Protein AF-A0ABD1DRW7-F1 (afdb_monomer_lite)

Sequence (124 aa):
MAIAFKLYLLAVLVGVVASHKAVTPQLVVEREERDLDVIRKTLDEIRQRSSVQFMEYGPDAKEGYKYHLSVGDDLDYVIHTDKPIIIPIVETIKSTRAETDRKLLERLIASGSIKSLDSVKRKQ

Secondary structure (DSSP, 8-state):
--SHHHHHHHHHHHHHHTS-------EEEEEEE--HHHHHHHHHHHHHHS-EEEEEEEEETTTEEEEEEEETTTEEEEEEESSPPPPPHHHHHHS-HHHHHHHHHHHHHH-S-EEEEEEEEE--

Organism: Culex pipiens pipiens (NCBI:txid38569)

Structure (mmCIF, N/CA/C/O backbone):
data_AF-A0ABD1DRW7-F1
#
_entry.id   AF-A0ABD1DRW7-F1
#
loop_
_atom_site.group_PDB
_atom_site.id
_atom_site.type_symbol
_atom_site.label_atom_id
_atom_site.label_alt_id
_atom_site.label_comp_id
_atom_site.label_asym_id
_atom_site.label_entity_id
_atom_site.label_seq_id
_atom_site.pdbx_PDB_ins_code
_atom_site.Cartn_x
_atom_site.Cartn_y
_atom_site.Cartn_z
_atom_site.occupancy
_atom_site.B_iso_or_equiv
_atom_site.auth_seq_id
_atom_site.auth_comp_id
_atom_site.auth_asym_id
_atom_site.auth_atom_id
_atom_site.pdbx_PDB_model_num
ATOM 1 N N . MET A 1 1 ? 12.524 -56.093 21.367 1.00 49.09 1 MET A N 1
ATOM 2 C CA . MET A 1 1 ? 11.435 -55.275 20.788 1.00 49.09 1 MET A CA 1
ATOM 3 C C . MET A 1 1 ? 11.535 -53.830 21.288 1.00 49.09 1 MET A C 1
ATOM 5 O O . MET A 1 1 ? 10.912 -53.497 22.280 1.00 49.09 1 MET A O 1
ATOM 9 N N . ALA A 1 2 ? 12.349 -52.979 20.653 1.00 50.53 2 ALA A N 1
ATOM 10 C CA . ALA A 1 2 ? 12.430 -51.542 20.995 1.00 50.53 2 ALA A CA 1
ATOM 11 C C . ALA A 1 2 ? 12.726 -50.626 19.785 1.00 50.53 2 ALA A C 1
ATOM 13 O O . ALA A 1 2 ? 12.770 -49.407 19.918 1.00 50.53 2 ALA A O 1
ATOM 14 N N . ILE A 1 3 ? 12.930 -51.206 18.595 1.00 49.91 3 ILE A N 1
ATOM 15 C CA . ILE A 1 3 ? 13.373 -50.477 17.395 1.00 49.91 3 ILE A CA 1
ATOM 16 C C . ILE A 1 3 ? 12.184 -50.141 16.477 1.00 49.91 3 ILE A C 1
ATOM 18 O O . ILE A 1 3 ? 12.166 -49.084 15.855 1.00 49.91 3 ILE A O 1
ATOM 22 N N . ALA A 1 4 ? 11.137 -50.976 16.466 1.00 52.38 4 ALA A N 1
ATOM 23 C CA . ALA A 1 4 ? 9.965 -50.775 15.610 1.00 52.38 4 ALA A CA 1
ATOM 24 C C . ALA A 1 4 ? 9.123 -49.539 15.996 1.00 52.38 4 ALA A C 1
ATOM 26 O O . ALA A 1 4 ? 8.565 -48.881 15.125 1.00 52.38 4 ALA A O 1
ATOM 27 N N . PHE A 1 5 ? 9.082 -49.167 17.282 1.00 45.78 5 PHE A N 1
ATOM 28 C CA . PHE A 1 5 ? 8.288 -48.021 17.749 1.00 45.78 5 PHE A CA 1
ATOM 29 C C . PHE A 1 5 ? 8.942 -46.665 17.427 1.00 45.78 5 PHE A C 1
ATOM 31 O O . PHE A 1 5 ? 8.252 -45.670 17.217 1.00 45.78 5 PHE A O 1
ATOM 38 N N . LYS A 1 6 ? 10.279 -46.623 17.322 1.00 49.00 6 LYS A N 1
ATOM 39 C CA . LYS A 1 6 ? 11.017 -45.403 16.952 1.00 49.00 6 LYS A CA 1
ATOM 40 C C . LYS A 1 6 ? 10.884 -45.059 15.467 1.00 49.00 6 LYS A C 1
ATOM 42 O O . LYS A 1 6 ? 10.883 -43.883 15.124 1.00 49.00 6 LYS A O 1
ATOM 47 N N . LEU A 1 7 ? 10.727 -46.063 14.601 1.00 51.84 7 LEU A N 1
ATOM 48 C CA . LEU A 1 7 ? 10.528 -45.843 13.165 1.00 51.84 7 LEU A CA 1
ATOM 49 C C . LEU A 1 7 ? 9.112 -45.348 12.840 1.00 51.84 7 LEU A C 1
ATOM 51 O O . LEU A 1 7 ? 8.949 -44.534 11.935 1.00 51.84 7 LEU A O 1
ATOM 55 N N . TYR A 1 8 ? 8.104 -45.758 13.617 1.00 48.78 8 TYR A N 1
ATOM 56 C CA . TYR A 1 8 ? 6.729 -45.291 13.417 1.00 48.78 8 TYR A CA 1
ATOM 57 C C . TYR A 1 8 ? 6.548 -43.814 13.805 1.00 48.78 8 TYR A C 1
ATOM 59 O O . TYR A 1 8 ? 5.868 -43.070 13.103 1.00 48.78 8 TYR A O 1
ATOM 67 N N . LEU A 1 9 ? 7.219 -43.355 14.871 1.00 48.28 9 LEU A N 1
ATOM 68 C CA . LEU A 1 9 ? 7.158 -41.951 15.297 1.00 48.28 9 LEU A CA 1
ATOM 69 C C . LEU A 1 9 ? 7.821 -40.996 14.285 1.00 48.28 9 LEU A C 1
ATOM 71 O O . LEU A 1 9 ? 7.375 -39.863 14.119 1.00 48.28 9 LEU A O 1
ATOM 75 N N . LEU A 1 10 ? 8.857 -41.465 13.577 1.00 44.91 10 LEU A N 1
ATOM 76 C CA . LEU A 1 10 ? 9.534 -40.681 12.543 1.00 44.91 10 LEU A CA 1
ATOM 77 C C . LEU A 1 10 ? 8.652 -40.513 11.292 1.00 44.91 10 LEU A C 1
ATOM 79 O O . LEU A 1 10 ? 8.637 -39.443 10.694 1.00 44.91 10 LEU A O 1
ATOM 83 N N . ALA A 1 11 ? 7.868 -41.533 10.930 1.00 52.06 11 ALA A N 1
ATOM 84 C CA . ALA A 1 11 ? 6.967 -41.472 9.777 1.00 52.06 11 ALA A CA 1
ATOM 85 C C . ALA A 1 11 ? 5.780 -40.513 9.995 1.00 52.06 11 ALA A C 1
ATOM 87 O O . ALA A 1 11 ? 5.361 -39.828 9.063 1.00 52.06 11 ALA A O 1
ATOM 88 N N . VAL A 1 12 ? 5.278 -40.399 11.230 1.00 50.50 12 VAL A N 1
ATOM 89 C CA . VAL A 1 12 ? 4.178 -39.474 11.560 1.00 50.50 12 VAL A CA 1
ATOM 90 C C . VAL A 1 12 ? 4.638 -38.010 11.522 1.00 50.50 12 VAL A C 1
ATOM 92 O O . VAL A 1 12 ? 3.880 -37.143 11.095 1.00 50.50 12 VAL A O 1
ATOM 95 N N . LEU A 1 13 ? 5.897 -37.724 11.869 1.00 45.53 13 LEU A N 1
ATOM 96 C CA . LEU A 1 13 ? 6.448 -36.363 11.819 1.00 45.53 13 LEU A CA 1
ATOM 97 C C . LEU A 1 13 ? 6.738 -35.866 10.394 1.00 45.53 13 LEU A C 1
ATOM 99 O O . LEU A 1 13 ? 6.650 -34.666 10.151 1.00 45.53 13 LEU A O 1
ATOM 103 N N . VAL A 1 14 ? 7.009 -36.756 9.434 1.00 47.28 14 VAL A N 1
ATOM 104 C CA . VAL A 1 14 ? 7.180 -36.362 8.019 1.00 47.28 14 VAL A CA 1
ATOM 105 C C . VAL A 1 14 ? 5.826 -36.154 7.319 1.00 47.28 14 VAL A C 1
ATOM 107 O O . VAL A 1 14 ? 5.731 -35.356 6.389 1.00 47.28 14 VAL A O 1
ATOM 110 N N . GLY A 1 15 ? 4.751 -36.794 7.797 1.00 38.22 15 GLY A N 1
ATOM 111 C CA . GLY A 1 15 ? 3.405 -36.658 7.223 1.00 38.22 15 GLY A CA 1
ATOM 112 C C . GLY A 1 15 ? 2.723 -35.304 7.466 1.00 38.22 15 GLY A C 1
ATOM 113 O O . GLY A 1 15 ? 1.882 -34.899 6.668 1.00 38.22 15 GLY A O 1
ATOM 114 N N . VAL A 1 16 ? 3.089 -34.572 8.525 1.00 47.09 16 VAL A N 1
ATOM 115 C CA . VAL A 1 16 ? 2.437 -33.290 8.878 1.00 47.09 16 VAL A CA 1
ATOM 116 C C . VAL A 1 16 ? 3.093 -32.086 8.187 1.00 47.09 16 VAL A C 1
ATOM 118 O O . VAL A 1 16 ? 2.431 -31.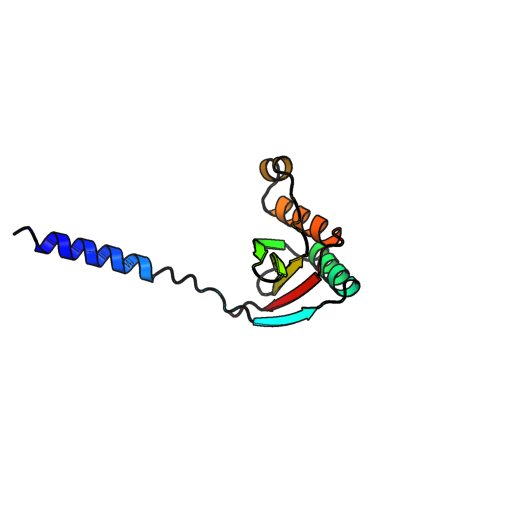084 7.932 1.00 47.09 16 VAL A O 1
ATOM 121 N N . VAL A 1 17 ? 4.366 -32.185 7.790 1.00 43.84 17 VAL A N 1
ATOM 122 C CA . VAL A 1 17 ? 5.086 -31.066 7.145 1.00 43.84 17 VAL A CA 1
ATOM 123 C C . VAL A 1 17 ? 4.720 -30.917 5.656 1.00 43.84 17 VAL A C 1
ATOM 125 O O . VAL A 1 17 ? 4.936 -29.863 5.067 1.00 43.84 17 VAL A O 1
ATOM 128 N N . ALA A 1 18 ? 4.089 -31.925 5.043 1.00 42.78 18 ALA A N 1
ATOM 129 C CA . ALA A 1 18 ? 3.669 -31.873 3.638 1.00 42.78 18 ALA A CA 1
ATOM 130 C C . ALA A 1 18 ? 2.292 -31.210 3.399 1.00 42.78 18 ALA A C 1
ATOM 132 O O . ALA A 1 18 ? 2.001 -30.836 2.262 1.00 42.78 18 ALA A O 1
ATOM 133 N N . SER A 1 19 ? 1.461 -31.023 4.436 1.00 39.53 19 SER A N 1
ATOM 134 C CA . SER A 1 19 ? 0.095 -30.467 4.297 1.00 39.53 19 SER A CA 1
ATOM 135 C C . SER A 1 19 ? -0.031 -28.964 4.552 1.00 39.53 19 SER A C 1
ATOM 137 O O . SER A 1 19 ? -1.121 -28.415 4.440 1.00 39.53 19 SER A O 1
ATOM 139 N N . HIS A 1 20 ? 1.079 -28.268 4.787 1.00 39.62 20 HIS A N 1
ATOM 140 C CA . HIS A 1 20 ? 1.147 -26.826 4.565 1.00 39.62 20 HIS A CA 1
ATOM 141 C C . HIS A 1 20 ? 2.070 -26.545 3.382 1.00 39.62 20 HIS A C 1
ATOM 143 O O . HIS A 1 20 ? 2.992 -25.737 3.459 1.00 39.62 20 HIS A O 1
ATOM 149 N N . LYS A 1 21 ? 1.758 -27.139 2.220 1.00 36.53 21 LYS A N 1
ATOM 150 C CA . LYS A 1 21 ? 1.826 -26.314 1.015 1.00 36.53 21 LYS A CA 1
ATOM 151 C C . LYS A 1 21 ? 0.845 -25.178 1.265 1.00 36.53 21 LYS A C 1
ATOM 153 O O . LYS A 1 21 ? -0.341 -25.305 0.982 1.00 36.53 21 LYS A O 1
ATOM 158 N N . ALA A 1 22 ? 1.342 -24.097 1.867 1.00 40.72 22 ALA A N 1
ATOM 159 C CA . ALA A 1 22 ? 0.805 -22.786 1.597 1.00 40.72 22 ALA A CA 1
ATOM 160 C C . ALA A 1 22 ? 0.698 -22.758 0.077 1.00 40.72 22 ALA A C 1
ATOM 162 O O . ALA A 1 22 ? 1.705 -22.822 -0.630 1.00 40.72 22 ALA A O 1
ATOM 163 N N . VAL A 1 23 ? -0.531 -22.876 -0.413 1.00 39.97 23 VAL A N 1
ATOM 164 C CA . VAL A 1 23 ? -0.854 -22.604 -1.797 1.00 39.97 23 VAL A CA 1
ATOM 165 C C . VAL A 1 23 ? -0.505 -21.138 -1.910 1.00 39.97 23 VAL A C 1
ATOM 167 O O . VAL A 1 23 ? -1.306 -20.290 -1.543 1.00 39.97 23 VAL A O 1
ATOM 170 N N . THR A 1 24 ? 0.749 -20.837 -2.236 1.00 44.47 24 THR A N 1
ATOM 171 C CA . THR A 1 24 ? 1.154 -19.483 -2.550 1.00 44.47 24 THR A CA 1
ATOM 172 C C . THR A 1 24 ? 0.384 -19.199 -3.827 1.00 44.47 24 THR A C 1
ATOM 174 O O . THR A 1 24 ? 0.681 -19.850 -4.838 1.00 44.47 24 THR A O 1
ATOM 177 N N . PRO A 1 25 ? -0.669 -18.361 -3.790 1.00 47.81 25 PRO A N 1
ATOM 178 C CA . PRO A 1 25 ? -1.396 -18.045 -5.002 1.00 47.81 25 PRO A CA 1
ATOM 179 C C . PRO A 1 25 ? -0.356 -17.551 -6.003 1.00 47.81 25 PRO A C 1
ATOM 181 O O . PRO A 1 25 ? 0.483 -16.710 -5.673 1.00 47.81 25 PRO A O 1
ATOM 184 N N . GLN A 1 26 ? -0.323 -18.155 -7.191 1.00 49.09 26 GLN A N 1
ATOM 185 C CA . GLN A 1 26 ? 0.548 -17.655 -8.245 1.00 49.09 26 GLN A CA 1
ATOM 186 C C . GLN A 1 26 ? 0.011 -16.285 -8.643 1.00 49.09 26 GLN A C 1
ATOM 188 O O . GLN A 1 26 ? -0.986 -16.175 -9.354 1.00 49.09 26 GLN A O 1
ATOM 193 N N . LEU A 1 27 ? 0.666 -15.260 -8.112 1.00 57.81 27 LEU A N 1
ATOM 194 C CA . LEU A 1 27 ? 0.419 -13.857 -8.383 1.00 57.81 27 LEU A CA 1
ATOM 195 C C . LEU A 1 27 ? 0.859 -13.578 -9.823 1.00 57.81 27 LEU A C 1
ATOM 197 O O . LEU A 1 27 ? 2.035 -13.727 -10.159 1.00 57.81 27 LEU A O 1
ATOM 201 N N . VAL A 1 28 ? -0.094 -13.226 -10.686 1.00 63.59 28 VAL A N 1
ATOM 202 C CA . VAL A 1 28 ? 0.182 -12.819 -12.068 1.00 63.59 28 VAL A CA 1
ATOM 203 C C . VAL A 1 28 ? 0.074 -11.303 -12.129 1.00 63.59 28 VAL A C 1
ATOM 205 O O . VAL A 1 28 ? -1.001 -10.755 -11.892 1.00 63.59 28 VAL A O 1
ATOM 208 N N . VAL A 1 29 ? 1.192 -10.635 -12.420 1.00 69.44 29 VAL A N 1
ATOM 209 C CA . VAL A 1 29 ? 1.218 -9.185 -12.645 1.00 69.44 29 VAL A CA 1
ATOM 210 C C . VAL A 1 29 ? 0.440 -8.888 -13.924 1.00 69.44 29 VAL A C 1
ATOM 212 O O . VAL A 1 29 ? 0.823 -9.344 -15.000 1.00 69.44 29 VAL A O 1
ATOM 215 N N . GLU A 1 30 ? -0.664 -8.155 -13.801 1.00 76.06 30 GLU A N 1
ATOM 216 C CA . GLU A 1 30 ? -1.516 -7.791 -14.938 1.00 76.06 30 GLU A CA 1
ATOM 217 C C . GLU A 1 30 ? -1.100 -6.452 -15.553 1.00 76.06 30 GLU A C 1
ATOM 219 O O . GLU A 1 30 ? -1.179 -6.274 -16.769 1.00 76.06 30 GLU A O 1
ATOM 224 N N . ARG A 1 31 ? -0.627 -5.512 -14.728 1.00 80.56 31 ARG A N 1
ATOM 225 C CA . ARG A 1 31 ? -0.166 -4.192 -15.173 1.00 80.56 31 ARG A CA 1
ATOM 226 C C . ARG A 1 31 ? 0.825 -3.609 -14.180 1.00 80.56 31 ARG A C 1
ATOM 228 O O . ARG A 1 31 ? 0.495 -3.526 -13.002 1.00 80.56 31 ARG A O 1
ATOM 235 N N . GLU A 1 32 ? 1.959 -3.148 -14.694 1.00 84.06 32 GLU A N 1
ATOM 236 C CA . GLU A 1 32 ? 2.928 -2.303 -13.991 1.00 84.06 32 GLU A CA 1
ATOM 237 C C . GLU A 1 32 ? 2.680 -0.836 -14.373 1.00 84.06 32 GLU A C 1
ATOM 239 O O . GLU A 1 32 ? 2.571 -0.504 -15.556 1.00 84.06 32 GLU A O 1
ATOM 244 N N . GLU A 1 33 ? 2.578 0.041 -13.379 1.00 85.69 33 GLU A N 1
ATOM 245 C CA . GLU A 1 33 ? 2.444 1.487 -13.545 1.00 85.69 33 GLU A CA 1
ATOM 246 C C . GLU A 1 33 ? 3.634 2.206 -12.901 1.00 85.69 33 GLU A C 1
ATOM 248 O O . GLU A 1 33 ? 4.045 1.867 -11.789 1.00 85.69 33 GLU A O 1
ATOM 253 N N . ARG A 1 34 ? 4.179 3.212 -13.595 1.00 85.44 34 ARG A N 1
ATOM 254 C CA . ARG A 1 34 ? 5.338 4.009 -13.140 1.00 85.44 34 ARG A CA 1
ATOM 255 C C . ARG A 1 34 ? 5.062 5.511 -13.111 1.00 85.44 34 ARG A C 1
ATOM 257 O O . ARG A 1 34 ? 5.876 6.265 -12.583 1.00 85.44 34 ARG A O 1
ATOM 264 N N . ASP A 1 35 ? 3.938 5.959 -13.667 1.00 87.25 35 ASP A N 1
ATOM 265 C CA . ASP A 1 35 ? 3.529 7.357 -13.584 1.00 87.25 35 ASP A CA 1
ATOM 266 C C . ASP A 1 35 ? 3.002 7.677 -12.176 1.00 87.25 35 ASP A C 1
ATOM 268 O O . ASP A 1 35 ? 2.000 7.123 -11.719 1.00 87.25 35 ASP A O 1
ATOM 272 N N . LEU A 1 36 ? 3.676 8.594 -11.477 1.00 85.25 36 LEU A N 1
ATOM 273 C CA . LEU A 1 36 ? 3.352 8.952 -10.095 1.00 85.25 36 LEU A CA 1
ATOM 274 C C . LEU A 1 36 ? 1.948 9.538 -9.928 1.00 85.25 36 LEU A C 1
ATOM 276 O O . LEU A 1 36 ? 1.316 9.289 -8.899 1.00 85.25 36 LEU A O 1
ATOM 280 N N . ASP A 1 37 ? 1.451 10.303 -10.900 1.00 87.25 37 ASP A N 1
ATOM 281 C CA . ASP A 1 37 ? 0.123 10.908 -10.812 1.00 87.25 37 ASP A CA 1
ATOM 282 C C . ASP A 1 37 ? -0.960 9.841 -10.995 1.00 87.25 37 ASP A C 1
ATOM 284 O O . ASP A 1 37 ? -1.955 9.826 -10.261 1.00 87.25 37 ASP A O 1
ATOM 288 N N . VAL A 1 38 ? -0.732 8.879 -11.896 1.00 87.44 38 VAL A N 1
ATOM 289 C CA . VAL A 1 38 ? -1.620 7.720 -12.081 1.00 87.44 38 VAL A CA 1
ATOM 290 C C . VAL A 1 38 ? -1.611 6.818 -10.846 1.00 87.44 38 VAL A C 1
ATOM 292 O O . VAL A 1 38 ? -2.679 6.419 -10.372 1.00 87.44 38 VAL A O 1
ATOM 295 N N . ILE A 1 39 ? -0.435 6.531 -10.282 1.00 89.31 39 ILE A N 1
ATOM 296 C CA . ILE A 1 39 ? -0.294 5.724 -9.062 1.00 89.31 39 ILE A CA 1
ATOM 297 C C . ILE A 1 39 ? -1.039 6.381 -7.902 1.00 89.31 39 ILE A C 1
ATOM 299 O O . ILE A 1 39 ? -1.845 5.733 -7.235 1.00 89.31 39 ILE A O 1
ATOM 303 N N . ARG A 1 40 ? -0.815 7.679 -7.674 1.00 88.56 40 ARG A N 1
ATOM 304 C CA . ARG A 1 40 ? -1.477 8.420 -6.593 1.00 88.56 40 ARG A CA 1
ATOM 305 C C . ARG A 1 40 ? -2.981 8.426 -6.756 1.00 88.56 40 ARG A C 1
ATOM 307 O O . ARG A 1 40 ? -3.682 8.150 -5.788 1.00 88.56 40 ARG A O 1
ATOM 314 N N . LYS A 1 41 ? -3.472 8.687 -7.967 1.00 89.38 41 LYS A N 1
ATOM 315 C CA . LYS A 1 41 ? -4.904 8.635 -8.258 1.00 89.38 41 LYS A CA 1
ATOM 316 C C . LYS A 1 41 ? -5.479 7.251 -7.952 1.00 89.38 41 LYS A C 1
ATOM 318 O O . LYS A 1 41 ? -6.499 7.157 -7.281 1.00 89.38 41 LYS A O 1
ATOM 323 N N . THR A 1 42 ? -4.792 6.191 -8.374 1.00 89.56 42 THR A N 1
ATOM 324 C CA . THR A 1 42 ? -5.219 4.803 -8.141 1.00 89.56 42 THR A CA 1
ATOM 325 C C . THR A 1 42 ? -5.280 4.476 -6.647 1.00 89.56 42 THR A C 1
ATOM 327 O O . THR A 1 42 ? -6.284 3.957 -6.164 1.00 89.56 42 THR A O 1
ATOM 330 N N . LEU A 1 43 ? -4.241 4.825 -5.885 1.00 90.50 43 LEU A N 1
ATOM 331 C CA . LEU A 1 43 ? -4.217 4.605 -4.437 1.00 90.50 43 LEU A CA 1
ATOM 332 C C . LEU A 1 43 ? -5.274 5.447 -3.703 1.00 90.50 43 LEU A C 1
ATOM 334 O O . LEU A 1 43 ? -5.862 4.971 -2.730 1.00 90.50 43 LEU A O 1
ATOM 338 N N . ASP A 1 44 ? -5.558 6.667 -4.172 1.00 89.75 44 ASP A N 1
ATOM 339 C CA . ASP A 1 44 ? -6.609 7.507 -3.592 1.00 89.75 44 ASP A CA 1
ATOM 340 C C . ASP A 1 44 ? -8.013 6.946 -3.864 1.00 89.75 44 ASP A C 1
ATOM 342 O O . ASP A 1 44 ? -8.865 6.955 -2.976 1.00 89.75 44 ASP A O 1
ATOM 346 N N . GLU A 1 45 ? -8.241 6.377 -5.051 1.00 88.75 45 GLU A N 1
ATOM 347 C CA . GLU A 1 45 ? -9.474 5.656 -5.379 1.00 88.75 45 GLU A CA 1
ATOM 348 C C . GLU A 1 45 ? -9.649 4.404 -4.504 1.00 88.75 45 GLU A C 1
ATOM 350 O O . GLU A 1 45 ? -10.737 4.179 -3.968 1.00 88.75 45 GLU A O 1
ATOM 355 N N . ILE A 1 46 ? -8.579 3.628 -4.287 1.00 88.12 46 ILE A N 1
ATOM 356 C CA . ILE A 1 46 ? -8.579 2.459 -3.389 1.00 88.12 46 ILE A CA 1
ATOM 357 C C . ILE A 1 46 ? -8.942 2.877 -1.959 1.00 88.12 46 ILE A C 1
ATOM 359 O O . ILE A 1 46 ? -9.811 2.262 -1.335 1.00 88.12 46 ILE A O 1
ATOM 363 N N . ARG A 1 47 ? -8.331 3.959 -1.457 1.00 86.38 47 ARG A N 1
ATOM 364 C CA . ARG A 1 47 ? -8.600 4.518 -0.122 1.00 86.38 47 ARG A CA 1
ATOM 365 C C . ARG A 1 47 ? -10.080 4.855 0.084 1.00 86.38 47 ARG A C 1
ATOM 367 O O . ARG A 1 47 ? -10.580 4.731 1.199 1.00 86.38 47 ARG A O 1
ATOM 374 N N . GLN A 1 48 ? -10.768 5.315 -0.961 1.00 82.19 48 GLN A N 1
ATOM 375 C CA . GLN A 1 48 ? -12.164 5.753 -0.880 1.00 82.19 48 GLN A CA 1
ATOM 376 C C . GLN A 1 48 ? -13.179 4.610 -1.018 1.00 82.19 48 GLN A C 1
ATOM 378 O O . GLN A 1 48 ? -14.320 4.767 -0.586 1.00 82.19 48 GLN A O 1
ATOM 383 N N . ARG A 1 49 ? -12.801 3.489 -1.643 1.00 71.69 49 ARG A N 1
ATOM 384 C CA . ARG A 1 49 ? -13.759 2.471 -2.106 1.00 71.69 49 ARG A CA 1
ATOM 385 C C . ARG A 1 49 ? -13.780 1.178 -1.300 1.00 71.69 49 ARG A C 1
ATOM 387 O O . ARG A 1 49 ? -14.808 0.506 -1.319 1.00 71.69 49 ARG A O 1
ATOM 394 N N . SER A 1 50 ? -12.698 0.827 -0.607 1.00 64.44 50 SER A N 1
ATOM 395 C CA . SER A 1 50 ? -12.501 -0.567 -0.190 1.00 64.44 50 SER A CA 1
ATOM 396 C C . SER A 1 50 ? -11.913 -0.727 1.209 1.00 64.44 50 SER A C 1
ATOM 398 O O . SER A 1 50 ? -11.162 0.116 1.699 1.00 64.44 50 SER A O 1
ATOM 400 N N . SER A 1 51 ? -12.204 -1.872 1.835 1.00 78.94 51 SER A N 1
ATOM 401 C CA . SER A 1 51 ? -11.395 -2.388 2.937 1.00 78.94 51 SER A CA 1
ATOM 402 C C . SER A 1 51 ? -10.032 -2.802 2.392 1.00 78.94 51 SER A C 1
ATOM 404 O O . SER A 1 51 ? -9.941 -3.686 1.537 1.00 78.94 51 SER A O 1
ATOM 406 N N . VAL A 1 52 ? -8.990 -2.145 2.882 1.00 84.88 52 VAL A N 1
ATOM 407 C CA . VAL A 1 52 ? -7.603 -2.420 2.518 1.00 84.88 52 VAL A CA 1
ATOM 408 C C . VAL A 1 52 ? -6.915 -3.232 3.599 1.00 84.88 52 VAL A C 1
ATOM 410 O O . VAL A 1 52 ? -7.109 -2.968 4.786 1.00 84.88 52 VAL A O 1
ATOM 413 N N . GLN A 1 53 ? -6.099 -4.197 3.187 1.00 89.00 53 GLN A N 1
ATOM 414 C CA . GLN A 1 53 ? -5.292 -4.990 4.104 1.00 89.00 53 GLN A CA 1
ATOM 415 C C . GLN A 1 53 ? -3.878 -5.151 3.560 1.00 89.00 53 GLN A C 1
ATOM 417 O O . GLN A 1 53 ? -3.689 -5.638 2.446 1.00 89.00 53 GLN A O 1
ATOM 422 N N . PHE A 1 54 ? -2.877 -4.788 4.361 1.00 88.31 54 PHE A N 1
ATOM 423 C CA . PHE A 1 54 ? -1.493 -5.095 4.019 1.00 88.31 54 PHE A CA 1
ATOM 424 C C . PHE A 1 54 ? -1.165 -6.526 4.459 1.00 88.31 54 PHE A C 1
ATOM 426 O O . PHE A 1 54 ? -1.382 -6.920 5.614 1.00 88.31 54 PHE A O 1
ATOM 433 N N . MET A 1 55 ? -0.676 -7.318 3.505 1.00 85.81 55 MET A N 1
ATOM 434 C CA . MET A 1 55 ? -0.370 -8.741 3.689 1.00 85.81 55 MET A CA 1
ATOM 435 C C . MET A 1 55 ? 1.099 -8.962 4.034 1.00 85.81 55 MET A C 1
ATOM 437 O O . MET A 1 55 ? 1.422 -9.738 4.929 1.00 85.81 55 MET A O 1
ATOM 441 N N . GLU A 1 56 ? 1.977 -8.241 3.347 1.00 80.38 56 GLU A N 1
ATOM 442 C CA . GLU A 1 56 ? 3.420 -8.295 3.525 1.00 80.38 56 GLU A CA 1
ATOM 443 C C . GLU A 1 56 ? 3.989 -6.908 3.235 1.00 80.38 56 GLU A C 1
ATOM 445 O O . GLU A 1 56 ? 3.582 -6.250 2.276 1.00 80.38 56 GLU A O 1
ATOM 450 N N . TYR A 1 57 ? 4.919 -6.442 4.062 1.00 83.06 57 TYR A N 1
ATOM 451 C CA . TYR A 1 57 ? 5.677 -5.236 3.769 1.00 83.06 57 TYR A CA 1
ATOM 452 C C . TYR A 1 57 ? 7.075 -5.319 4.370 1.00 83.06 57 TYR A C 1
ATOM 454 O O . TYR A 1 57 ? 7.254 -5.783 5.497 1.00 83.06 57 TYR A O 1
ATOM 462 N N . GLY A 1 58 ? 8.078 -4.869 3.623 1.00 83.12 58 GLY A N 1
ATOM 463 C CA . GLY A 1 58 ? 9.464 -5.019 4.045 1.00 83.12 58 GLY A CA 1
ATOM 464 C C . GLY A 1 58 ? 10.472 -4.664 2.960 1.00 83.12 58 GLY A C 1
ATOM 465 O O . GLY A 1 58 ? 10.087 -4.169 1.899 1.00 83.12 58 GLY A O 1
ATOM 466 N N . PRO A 1 59 ? 11.769 -4.869 3.238 1.00 84.12 59 PRO A N 1
ATOM 467 C CA . PRO A 1 59 ? 12.813 -4.634 2.258 1.00 84.12 59 PRO A CA 1
ATOM 468 C C . PRO A 1 59 ? 12.649 -5.582 1.068 1.00 84.12 59 PRO A C 1
ATOM 470 O O . PRO A 1 59 ? 12.449 -6.784 1.239 1.00 84.12 59 PRO A O 1
ATOM 473 N N . ASP A 1 60 ? 12.767 -5.032 -0.133 1.00 81.44 60 ASP A N 1
ATOM 474 C CA . ASP A 1 60 ? 12.802 -5.785 -1.376 1.00 81.44 60 ASP A CA 1
ATOM 475 C C . ASP A 1 60 ? 14.241 -5.892 -1.875 1.00 81.44 60 ASP A C 1
ATOM 477 O O . ASP A 1 60 ? 14.964 -4.897 -1.962 1.00 81.44 60 ASP A O 1
ATOM 481 N N . ALA A 1 61 ? 14.659 -7.113 -2.208 1.00 67.69 61 ALA A N 1
ATOM 482 C CA . ALA A 1 61 ? 16.040 -7.420 -2.572 1.00 67.69 61 ALA A CA 1
ATOM 483 C C . ALA A 1 61 ? 16.518 -6.707 -3.852 1.00 67.69 61 ALA A C 1
ATOM 485 O O . ALA A 1 61 ? 17.717 -6.721 -4.135 1.00 67.69 61 ALA A O 1
ATOM 486 N N . LYS A 1 62 ? 15.607 -6.115 -4.635 1.00 66.94 62 LYS A N 1
ATOM 487 C CA . LYS A 1 62 ? 15.919 -5.431 -5.893 1.00 66.94 62 LYS A CA 1
ATOM 488 C C . LYS A 1 62 ? 15.513 -3.960 -5.887 1.00 66.94 62 LYS A C 1
ATOM 490 O O . LYS A 1 62 ? 16.243 -3.148 -6.451 1.00 66.94 62 LYS A O 1
ATOM 495 N N . GLU A 1 63 ? 14.394 -3.611 -5.257 1.00 66.88 63 GLU A N 1
ATOM 496 C CA . GLU A 1 63 ? 13.745 -2.308 -5.465 1.00 66.88 63 GLU A CA 1
ATOM 497 C C . GLU A 1 63 ? 13.626 -1.426 -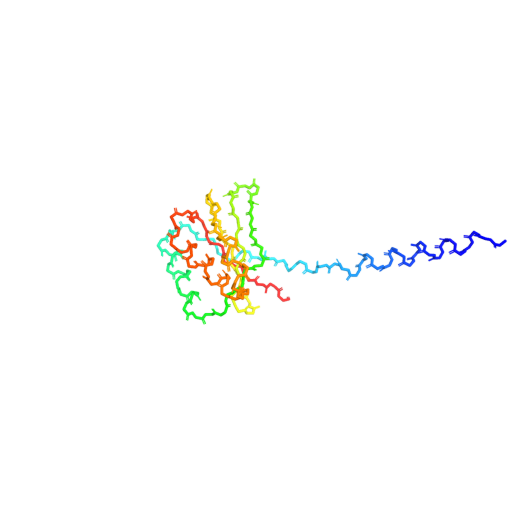4.215 1.00 66.88 63 GLU A C 1
ATOM 499 O O . GLU A 1 63 ? 13.039 -0.347 -4.278 1.00 66.88 63 GLU A O 1
ATOM 504 N N . GLY A 1 64 ? 14.249 -1.820 -3.101 1.00 84.50 64 GLY A N 1
ATOM 505 C CA . GLY A 1 64 ? 14.260 -1.045 -1.860 1.00 84.50 64 GLY A CA 1
ATOM 506 C C . GLY A 1 64 ? 13.249 -1.599 -0.873 1.00 84.50 64 GLY A C 1
ATOM 507 O O . GLY A 1 64 ? 13.631 -2.358 0.015 1.00 84.50 64 GLY A O 1
ATOM 508 N N . TYR A 1 65 ? 11.973 -1.244 -1.022 1.00 89.56 65 TYR A N 1
ATOM 509 C CA . TYR A 1 65 ? 10.885 -1.747 -0.183 1.00 89.56 65 TYR A CA 1
ATOM 510 C C . TYR A 1 65 ? 9.670 -2.124 -1.018 1.00 89.56 65 TYR A C 1
ATOM 512 O O . TYR A 1 65 ? 9.373 -1.495 -2.032 1.00 89.56 65 TYR A O 1
ATOM 520 N N . LYS A 1 66 ? 8.949 -3.142 -0.556 1.00 90.75 66 LYS A N 1
ATOM 521 C CA . LYS A 1 66 ? 7.756 -3.679 -1.202 1.00 90.75 66 LYS A CA 1
ATOM 522 C C . LYS A 1 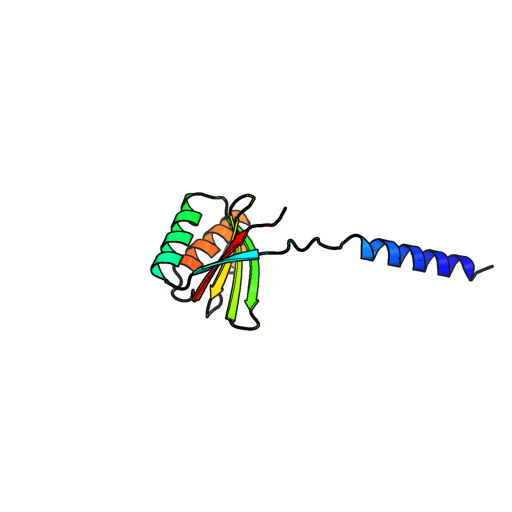66 ? 6.614 -3.764 -0.207 1.00 90.75 66 LYS A C 1
ATOM 524 O O . LYS A 1 66 ? 6.822 -4.165 0.938 1.00 90.75 66 LYS A O 1
ATOM 529 N N . TYR A 1 67 ? 5.417 -3.420 -0.666 1.00 91.00 67 TYR A N 1
ATOM 530 C CA . TYR A 1 67 ? 4.175 -3.483 0.097 1.00 91.00 67 TYR A CA 1
ATOM 531 C C . TYR A 1 67 ? 3.124 -4.233 -0.713 1.00 91.00 67 TYR A C 1
ATOM 533 O O . TYR A 1 67 ? 2.791 -3.822 -1.820 1.00 91.00 67 TYR A O 1
ATOM 541 N N . HIS A 1 68 ? 2.591 -5.318 -0.161 1.00 91.25 68 HIS A N 1
ATOM 542 C CA . HIS A 1 68 ? 1.490 -6.074 -0.751 1.00 91.25 68 HIS A CA 1
ATOM 543 C C . HIS A 1 68 ? 0.188 -5.635 -0.102 1.00 91.25 68 HIS A C 1
ATOM 545 O O . HIS A 1 68 ? 0.000 -5.785 1.108 1.00 91.25 68 HIS A O 1
ATOM 551 N N . LEU A 1 69 ? -0.698 -5.100 -0.926 1.00 90.69 69 LEU A N 1
ATOM 552 C CA . LEU A 1 69 ? -1.965 -4.502 -0.556 1.00 90.69 69 LEU A CA 1
ATOM 553 C C . LEU A 1 69 ? -3.104 -5.318 -1.173 1.00 90.69 69 LEU A C 1
ATOM 555 O O . LEU A 1 69 ? -3.281 -5.298 -2.384 1.00 90.69 69 LEU A O 1
ATOM 559 N N . SER A 1 70 ? -3.896 -5.992 -0.345 1.00 89.19 70 SER A N 1
ATOM 560 C CA . SER A 1 70 ? -5.140 -6.639 -0.768 1.00 89.19 70 SER A CA 1
ATOM 561 C C . SER A 1 70 ? -6.276 -5.622 -0.756 1.00 89.19 70 SER A C 1
ATOM 563 O O . SER A 1 70 ? -6.457 -4.888 0.224 1.00 89.19 70 SER A O 1
ATOM 565 N N . VAL A 1 71 ? -7.058 -5.599 -1.833 1.00 86.19 71 VAL A N 1
ATOM 566 C CA . VAL A 1 71 ? -8.215 -4.721 -2.022 1.00 86.19 71 VAL A CA 1
ATOM 567 C C . VAL A 1 71 ? -9.423 -5.588 -2.371 1.00 86.19 71 VAL A C 1
ATOM 569 O O . VAL A 1 71 ? -9.594 -6.006 -3.511 1.00 86.19 71 VAL A O 1
ATOM 572 N N . GLY A 1 72 ? -10.277 -5.856 -1.382 1.00 81.12 72 GLY A N 1
ATOM 573 C CA . GLY A 1 72 ? -11.392 -6.792 -1.562 1.00 81.12 72 GLY A CA 1
ATOM 574 C C . GLY A 1 72 ? -10.920 -8.240 -1.750 1.00 81.12 72 GLY A C 1
ATOM 575 O O . GLY A 1 72 ? -9.941 -8.656 -1.126 1.00 81.12 72 GLY A O 1
ATOM 576 N N . ASP A 1 73 ? -11.628 -9.001 -2.589 1.00 74.38 73 ASP A N 1
ATOM 577 C CA . ASP A 1 73 ? -11.477 -10.461 -2.673 1.00 74.38 73 ASP A CA 1
ATOM 578 C C . ASP A 1 73 ? -10.540 -10.940 -3.800 1.00 74.38 73 ASP A C 1
ATOM 580 O O . ASP A 1 73 ? -9.960 -12.027 -3.698 1.00 74.38 73 ASP A O 1
ATOM 584 N N . ASP A 1 74 ? -10.366 -10.149 -4.8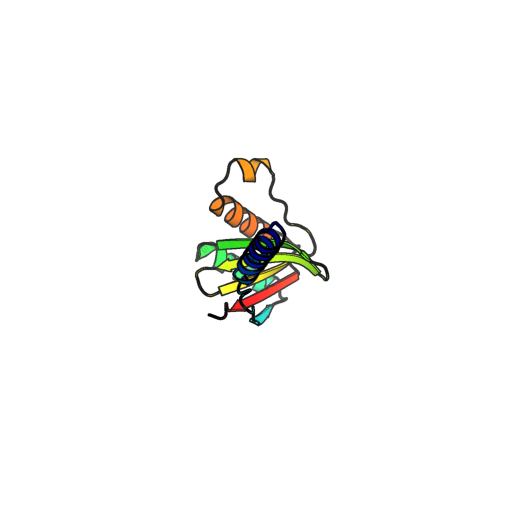61 1.00 74.81 74 ASP A N 1
ATOM 585 C CA . ASP A 1 74 ? -9.765 -10.583 -6.130 1.00 74.81 74 ASP A CA 1
ATOM 586 C C . ASP A 1 74 ? -8.599 -9.717 -6.638 1.00 74.81 74 ASP A C 1
ATOM 588 O O . ASP A 1 74 ? -7.844 -10.162 -7.512 1.00 74.81 74 ASP A O 1
ATOM 592 N N . LEU A 1 75 ? -8.422 -8.520 -6.077 1.00 82.19 75 LEU A N 1
ATOM 593 C CA . LEU A 1 75 ? -7.425 -7.542 -6.507 1.00 82.19 75 LEU A CA 1
ATOM 594 C C . LEU A 1 75 ? -6.356 -7.324 -5.438 1.00 82.19 75 LEU A C 1
ATOM 596 O O . LEU A 1 75 ? -6.627 -6.830 -4.344 1.00 82.19 75 LEU A O 1
ATOM 600 N N . ASP A 1 76 ? -5.120 -7.642 -5.802 1.00 88.94 76 ASP A N 1
ATOM 601 C CA . ASP A 1 76 ? -3.931 -7.353 -5.020 1.00 88.94 76 ASP A CA 1
ATOM 602 C C . ASP A 1 76 ? -3.090 -6.299 -5.751 1.00 88.94 76 ASP A C 1
ATOM 604 O O . ASP A 1 76 ? -3.046 -6.230 -6.979 1.00 88.94 76 ASP A O 1
ATOM 608 N N . TYR A 1 77 ? -2.402 -5.466 -4.986 1.00 89.31 77 TYR A N 1
ATOM 609 C CA . TYR A 1 77 ? -1.449 -4.497 -5.495 1.00 89.31 77 TYR A CA 1
ATOM 610 C C . TYR A 1 77 ? -0.102 -4.712 -4.835 1.00 89.31 77 TYR A C 1
ATOM 612 O O . TYR A 1 77 ? -0.005 -4.955 -3.632 1.00 89.31 77 TYR A O 1
ATOM 620 N N . VAL A 1 78 ? 0.950 -4.575 -5.624 1.00 90.94 78 VAL A N 1
ATOM 621 C CA . VAL A 1 78 ? 2.318 -4.537 -5.137 1.00 90.94 78 VAL A CA 1
ATOM 622 C C . VAL A 1 78 ? 2.844 -3.129 -5.359 1.00 90.94 78 VAL A C 1
ATOM 624 O O . VAL A 1 78 ? 2.901 -2.645 -6.482 1.00 90.94 78 VAL A O 1
ATOM 627 N N . ILE A 1 79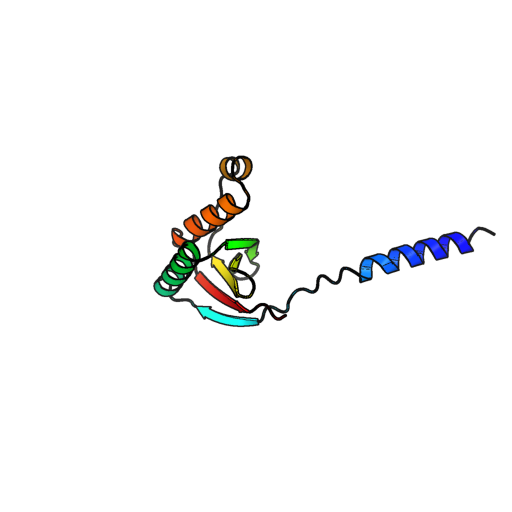 ? 3.206 -2.455 -4.275 1.00 91.44 79 ILE A N 1
ATOM 628 C CA . ILE A 1 79 ? 3.740 -1.095 -4.306 1.00 91.44 79 ILE A CA 1
ATOM 629 C C . ILE A 1 79 ? 5.230 -1.177 -4.001 1.00 91.44 79 ILE A C 1
ATOM 631 O O . ILE A 1 79 ? 5.608 -1.676 -2.936 1.00 91.44 79 ILE A O 1
ATOM 635 N N . HIS A 1 80 ? 6.062 -0.652 -4.895 1.00 91.19 80 HIS A N 1
ATOM 636 C CA . HIS A 1 80 ? 7.500 -0.535 -4.668 1.00 91.19 80 HIS A CA 1
ATOM 637 C C . HIS A 1 80 ? 7.854 0.892 -4.261 1.00 91.19 80 HIS A C 1
ATOM 639 O O . HIS A 1 80 ? 7.377 1.862 -4.858 1.00 91.19 80 HIS A O 1
ATOM 645 N N . THR A 1 81 ? 8.694 1.036 -3.236 1.00 90.00 81 THR A N 1
ATOM 646 C CA . THR A 1 81 ? 9.143 2.338 -2.737 1.00 90.00 81 THR A CA 1
ATOM 647 C C . THR A 1 81 ? 10.655 2.385 -2.531 1.00 90.00 81 THR A C 1
ATOM 649 O O . THR A 1 81 ? 11.290 1.406 -2.147 1.00 90.00 81 THR A O 1
ATOM 652 N N . ASP A 1 82 ? 11.241 3.569 -2.719 1.00 88.00 82 ASP A N 1
ATOM 653 C CA . ASP A 1 82 ? 12.672 3.814 -2.478 1.00 88.00 82 ASP A CA 1
ATOM 654 C C . ASP A 1 82 ? 13.059 3.732 -0.996 1.00 88.00 82 ASP A C 1
ATOM 656 O O . ASP A 1 82 ? 14.208 3.461 -0.641 1.00 88.00 82 ASP A O 1
ATOM 660 N N . LYS A 1 83 ? 12.108 4.051 -0.117 1.00 87.25 83 LYS A N 1
ATOM 661 C CA . LYS A 1 83 ? 12.309 4.212 1.325 1.00 87.25 83 LYS A CA 1
ATOM 662 C C . LYS A 1 83 ? 11.207 3.497 2.096 1.00 87.25 83 LYS A C 1
ATOM 664 O O . LYS A 1 83 ? 10.081 3.428 1.594 1.00 87.25 83 LYS A 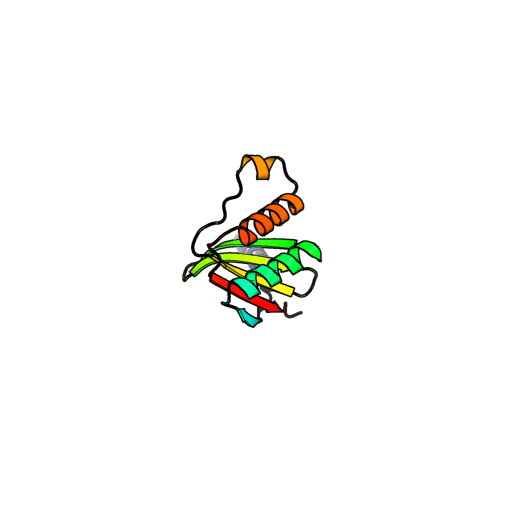O 1
ATOM 669 N N . PRO A 1 84 ? 11.488 3.041 3.329 1.00 86.94 84 PRO A N 1
ATOM 670 C CA . PRO A 1 84 ? 10.453 2.459 4.158 1.00 86.94 84 PRO A CA 1
ATOM 671 C C . PRO A 1 84 ? 9.453 3.537 4.565 1.00 86.94 84 PRO A C 1
ATOM 673 O O . PRO A 1 84 ? 9.824 4.618 5.025 1.00 86.94 84 PRO A O 1
ATOM 676 N N . ILE A 1 85 ? 8.176 3.205 4.468 1.00 88.75 85 ILE A N 1
ATOM 677 C CA . ILE A 1 85 ? 7.096 3.940 5.108 1.00 88.75 85 ILE A CA 1
ATOM 678 C C . ILE A 1 85 ? 7.002 3.496 6.564 1.00 88.75 85 ILE A C 1
ATOM 680 O O . ILE A 1 85 ? 6.745 2.331 6.864 1.00 88.75 85 ILE A O 1
ATOM 684 N N . ILE A 1 86 ? 7.247 4.438 7.472 1.00 82.31 86 ILE A N 1
ATOM 685 C CA . ILE A 1 86 ? 7.330 4.174 8.907 1.00 82.31 86 ILE A CA 1
ATOM 686 C C . ILE A 1 86 ? 5.968 4.425 9.559 1.00 82.31 86 ILE A C 1
ATOM 688 O O . ILE A 1 86 ? 5.398 5.511 9.436 1.00 82.31 86 ILE A O 1
ATOM 692 N N . ILE A 1 87 ? 5.482 3.436 10.313 1.00 78.81 87 ILE A N 1
ATOM 693 C CA . ILE A 1 87 ? 4.369 3.595 11.255 1.00 78.81 87 ILE A CA 1
ATOM 694 C C . ILE A 1 87 ? 4.956 3.655 12.670 1.00 78.81 87 ILE A C 1
ATOM 696 O O . ILE A 1 87 ? 5.633 2.709 13.080 1.00 78.81 87 ILE A O 1
ATOM 700 N N . PRO A 1 88 ? 4.724 4.734 13.438 1.00 81.38 88 PRO A N 1
ATOM 701 C CA . PRO A 1 88 ? 5.174 4.813 14.820 1.00 81.38 88 PRO A CA 1
ATOM 702 C C . PRO A 1 88 ? 4.602 3.670 15.659 1.00 81.38 88 PRO A C 1
ATOM 704 O O . PRO A 1 88 ? 3.395 3.445 15.668 1.00 81.38 88 PRO A O 1
ATOM 707 N N . ILE A 1 89 ? 5.457 3.004 16.437 1.00 76.44 89 ILE A N 1
ATOM 708 C CA . ILE A 1 89 ? 5.080 1.857 17.284 1.00 76.44 89 ILE A CA 1
ATOM 709 C C . ILE A 1 89 ? 3.902 2.198 18.211 1.00 76.44 89 ILE A C 1
ATOM 711 O O . ILE A 1 89 ? 3.006 1.383 18.415 1.00 76.44 89 ILE A O 1
ATOM 715 N N . VAL A 1 90 ? 3.866 3.426 18.739 1.00 77.75 90 VAL A N 1
ATOM 716 C CA . VAL A 1 90 ? 2.777 3.910 19.604 1.00 77.75 90 VAL A CA 1
ATOM 717 C C . VAL A 1 90 ? 1.422 3.883 18.890 1.00 77.75 90 VAL A C 1
ATOM 719 O O . VAL A 1 90 ? 0.406 3.599 19.524 1.00 77.75 90 VAL A O 1
ATOM 722 N N . GLU A 1 91 ? 1.388 4.153 17.584 1.00 76.69 91 GLU A N 1
ATOM 723 C CA . GLU A 1 91 ? 0.164 4.053 16.789 1.00 76.69 91 GLU A CA 1
ATOM 724 C C . GLU A 1 91 ? -0.229 2.597 16.572 1.00 76.69 91 GLU A C 1
ATOM 726 O O . GLU A 1 91 ? -1.408 2.281 16.684 1.00 76.69 91 GLU A O 1
ATOM 731 N N . THR A 1 92 ? 0.732 1.707 16.326 1.00 76.62 92 THR A N 1
ATOM 732 C CA . THR A 1 92 ? 0.474 0.274 16.131 1.00 76.62 92 THR A CA 1
ATOM 733 C C . THR A 1 92 ? -0.074 -0.393 17.392 1.00 76.62 92 THR A C 1
ATOM 735 O O . THR A 1 92 ? -0.947 -1.244 17.301 1.00 76.62 92 THR A O 1
ATOM 738 N N . ILE A 1 93 ? 0.391 0.015 18.578 1.00 79.81 93 ILE A N 1
ATOM 739 C CA . ILE A 1 93 ? -0.073 -0.538 19.864 1.00 79.81 93 ILE A CA 1
ATOM 740 C C . ILE A 1 93 ? -1.512 -0.105 20.185 1.00 79.81 93 ILE A C 1
ATOM 742 O O . ILE A 1 93 ? -2.257 -0.851 20.816 1.00 79.81 93 ILE A O 1
ATOM 746 N N . LYS A 1 94 ? -1.898 1.115 19.794 1.00 82.75 94 LYS A N 1
ATOM 747 C CA . LYS A 1 94 ? -3.200 1.708 20.141 1.00 82.75 94 LYS A CA 1
ATOM 748 C C . LYS A 1 94 ? -4.278 1.526 19.073 1.00 82.75 94 LYS A C 1
ATOM 750 O O . LYS A 1 94 ? -5.437 1.801 19.363 1.00 82.75 94 LYS A O 1
ATOM 755 N N . SER A 1 95 ? -3.903 1.139 17.856 1.00 83.56 95 SER A N 1
ATOM 756 C CA . SER A 1 95 ? -4.821 1.040 16.717 1.00 83.56 95 SER A CA 1
ATOM 757 C C . SER A 1 95 ? -5.228 -0.410 16.469 1.00 83.56 95 SER A C 1
ATOM 759 O O . SER A 1 95 ? -4.465 -1.341 16.724 1.00 83.56 95 SER A O 1
ATOM 761 N N . THR A 1 96 ? -6.418 -0.607 15.912 1.00 89.12 96 THR A N 1
ATOM 762 C CA . THR A 1 96 ? -6.776 -1.890 15.299 1.00 89.12 96 THR A CA 1
ATOM 763 C C . THR A 1 96 ? -5.952 -2.128 14.030 1.00 89.12 96 THR A C 1
ATOM 765 O O . THR A 1 96 ? -5.448 -1.186 13.416 1.00 89.12 96 THR A O 1
ATOM 768 N N . ARG A 1 97 ? -5.856 -3.387 13.576 1.00 85.62 97 ARG A N 1
ATOM 769 C CA . ARG A 1 97 ? -5.164 -3.723 12.317 1.00 85.62 97 ARG A CA 1
ATOM 770 C C . ARG A 1 97 ? -5.694 -2.914 11.127 1.00 85.62 97 ARG A C 1
ATOM 772 O O . ARG A 1 97 ? -4.903 -2.365 10.374 1.00 85.62 97 ARG A O 1
ATOM 779 N N . ALA A 1 98 ? -7.016 -2.791 11.002 1.00 86.50 98 ALA A N 1
ATOM 780 C CA . ALA A 1 98 ? -7.648 -2.039 9.918 1.00 86.50 98 ALA A CA 1
ATOM 781 C C . ALA A 1 98 ? -7.274 -0.545 9.942 1.00 86.50 98 ALA A C 1
ATOM 783 O O . ALA A 1 98 ? -7.037 0.060 8.898 1.00 86.50 98 ALA A O 1
ATOM 784 N N . GLU A 1 99 ? -7.175 0.058 11.129 1.00 88.38 99 GLU A N 1
ATOM 785 C CA . GLU A 1 99 ? -6.707 1.440 11.273 1.00 88.38 99 GLU A CA 1
ATOM 786 C C . GLU A 1 99 ? -5.220 1.587 10.937 1.00 88.38 99 GLU A C 1
ATOM 788 O O . GLU A 1 99 ? -4.833 2.572 10.310 1.00 88.38 99 GLU A O 1
ATOM 793 N N . THR A 1 100 ? -4.382 0.627 11.336 1.00 88.31 100 THR A N 1
ATOM 794 C CA . THR A 1 100 ? -2.960 0.603 10.969 1.00 88.31 100 THR A CA 1
ATOM 795 C C . THR A 1 100 ? -2.781 0.506 9.457 1.00 88.31 100 THR A C 1
ATOM 797 O O . THR A 1 100 ? -2.023 1.296 8.895 1.00 88.31 100 THR A O 1
ATOM 800 N N . ASP A 1 101 ? -3.512 -0.392 8.796 1.00 89.00 101 ASP A N 1
ATOM 801 C CA . ASP A 1 101 ? -3.461 -0.584 7.344 1.00 89.00 101 ASP A CA 1
ATOM 802 C C . ASP A 1 101 ? -3.919 0.681 6.606 1.00 89.00 101 ASP A C 1
ATOM 804 O O . ASP A 1 101 ? -3.251 1.159 5.689 1.00 89.00 101 ASP A O 1
ATOM 808 N N . ARG A 1 102 ? -4.999 1.315 7.070 1.00 88.62 102 ARG A N 1
ATOM 809 C CA . ARG A 1 102 ? -5.448 2.596 6.518 1.00 88.62 102 ARG A CA 1
ATOM 810 C C . ARG A 1 102 ? -4.399 3.701 6.679 1.00 88.62 102 ARG A C 1
ATOM 812 O O . ARG A 1 102 ? -4.108 4.404 5.715 1.00 88.62 102 ARG A O 1
ATOM 819 N N . LYS A 1 103 ? -3.805 3.846 7.867 1.00 89.44 103 LYS A N 1
ATOM 820 C CA . LYS A 1 103 ? -2.745 4.841 8.116 1.00 89.44 103 LYS A CA 1
ATOM 821 C C . LYS A 1 103 ? -1.502 4.574 7.269 1.00 89.44 103 LYS A C 1
ATOM 823 O O . LYS A 1 103 ? -0.850 5.520 6.830 1.00 89.44 103 LYS A O 1
ATOM 828 N N . LEU A 1 104 ? -1.162 3.305 7.037 1.00 89.62 104 LEU A N 1
ATOM 829 C CA . LEU A 1 104 ? -0.063 2.926 6.152 1.00 89.62 104 LEU A CA 1
ATOM 830 C C . LEU A 1 104 ? -0.342 3.369 4.716 1.00 89.62 104 LEU A C 1
ATOM 832 O O . LEU A 1 104 ? 0.518 3.999 4.105 1.00 89.62 104 LEU A O 1
ATOM 836 N N . LEU A 1 105 ? -1.552 3.114 4.211 1.00 90.44 105 LEU A N 1
ATOM 837 C CA . LEU A 1 105 ? -1.972 3.565 2.886 1.00 90.44 105 LEU A CA 1
ATOM 838 C C . LEU A 1 105 ? -1.939 5.095 2.766 1.00 90.44 105 LEU A C 1
ATOM 840 O O . LEU A 1 105 ? -1.396 5.625 1.802 1.00 90.44 105 LEU A O 1
ATOM 844 N N . GLU A 1 106 ? -2.469 5.814 3.756 1.00 90.31 106 GLU A N 1
ATOM 845 C CA . GLU A 1 106 ? -2.457 7.282 3.778 1.00 90.31 106 GLU A CA 1
ATOM 846 C C . GLU A 1 106 ? -1.023 7.833 3.742 1.00 90.31 106 GLU A C 1
ATOM 848 O O . GLU A 1 106 ? -0.729 8.765 2.990 1.00 90.31 106 GLU A O 1
ATOM 853 N N . ARG A 1 107 ? -0.102 7.219 4.493 1.00 90.56 107 ARG A N 1
ATOM 854 C CA . ARG A 1 107 ? 1.322 7.580 4.470 1.00 90.56 107 ARG A CA 1
ATOM 855 C C . ARG A 1 107 ? 2.005 7.218 3.159 1.00 90.56 107 ARG A C 1
ATOM 857 O O . ARG A 1 107 ? 2.850 7.986 2.714 1.00 90.56 107 ARG A O 1
ATOM 864 N N . LEU A 1 108 ? 1.656 6.089 2.543 1.00 90.38 108 LEU A N 1
ATOM 865 C CA . LEU A 1 108 ? 2.154 5.700 1.222 1.00 90.38 108 LEU A CA 1
ATOM 866 C C . LEU A 1 108 ? 1.752 6.736 0.171 1.00 90.38 108 LEU A C 1
ATOM 868 O O . LEU A 1 108 ? 2.628 7.251 -0.518 1.00 90.38 108 LEU A O 1
ATOM 872 N N . ILE A 1 109 ? 0.469 7.107 0.112 1.00 89.62 109 ILE A N 1
ATOM 873 C CA . ILE A 1 109 ? -0.061 8.121 -0.817 1.00 89.62 109 ILE A CA 1
ATOM 874 C C . ILE A 1 109 ? 0.634 9.471 -0.614 1.00 89.62 109 ILE A C 1
ATOM 876 O O . ILE A 1 109 ? 1.036 10.122 -1.579 1.00 89.62 109 ILE A O 1
ATOM 880 N N . ALA A 1 110 ? 0.797 9.882 0.647 1.00 88.44 110 ALA A N 1
ATOM 881 C CA . ALA A 1 110 ? 1.488 11.119 0.997 1.00 88.44 110 ALA A CA 1
ATOM 882 C C . ALA A 1 110 ? 3.007 11.041 0.773 1.00 88.44 110 ALA A C 1
ATOM 884 O O . ALA A 1 110 ? 3.681 12.074 0.735 1.00 88.44 110 ALA A O 1
ATOM 885 N N . SER A 1 111 ? 3.569 9.838 0.636 1.00 84.94 111 SER A N 1
ATOM 886 C CA . SER A 1 111 ? 4.993 9.678 0.390 1.00 84.94 111 SER A CA 1
ATOM 887 C C . SER A 1 111 ? 5.344 10.130 -1.028 1.00 84.94 111 SER A C 1
ATOM 889 O O . SER A 1 111 ? 4.664 9.840 -2.013 1.00 84.94 111 SER A O 1
ATOM 891 N N . GLY A 1 112 ? 6.470 10.826 -1.152 1.00 82.81 112 GLY A N 1
ATOM 892 C CA . GLY A 1 112 ? 7.131 11.047 -2.439 1.00 82.81 112 GLY A CA 1
ATOM 893 C C . GLY A 1 112 ? 8.074 9.904 -2.810 1.00 82.81 112 GLY A C 1
ATOM 894 O O . GLY A 1 112 ? 9.052 10.148 -3.501 1.00 82.81 112 GLY A O 1
ATOM 895 N N . SER A 1 113 ? 7.877 8.707 -2.249 1.00 87.50 113 SER A N 1
ATOM 896 C CA . SER A 1 113 ? 8.843 7.601 -2.323 1.00 87.50 113 SER A CA 1
ATOM 897 C C . SER A 1 113 ? 8.338 6.400 -3.113 1.00 87.50 113 SER A C 1
ATOM 899 O O . SER A 1 113 ? 9.061 5.413 -3.197 1.00 87.50 113 SER A O 1
ATOM 901 N N . ILE A 1 114 ? 7.123 6.459 -3.663 1.00 89.19 114 ILE A N 1
ATOM 902 C CA . ILE A 1 114 ? 6.590 5.392 -4.512 1.00 89.19 114 ILE A CA 1
ATOM 903 C C . ILE A 1 114 ? 7.320 5.410 -5.857 1.00 89.19 114 ILE A C 1
ATOM 905 O O . ILE A 1 114 ? 7.490 6.473 -6.442 1.00 89.19 114 ILE A O 1
ATOM 909 N N . LYS A 1 115 ? 7.739 4.237 -6.331 1.00 89.44 115 LYS A N 1
ATOM 910 C CA . LYS A 1 115 ? 8.397 4.039 -7.629 1.00 89.44 115 LYS A CA 1
ATOM 911 C C . LYS A 1 115 ? 7.468 3.431 -8.665 1.00 89.44 115 LYS A C 1
ATOM 913 O O . LYS A 1 115 ? 7.436 3.891 -9.802 1.00 89.44 115 LYS A O 1
ATOM 918 N N . SER A 1 116 ? 6.753 2.385 -8.272 1.00 89.06 116 SER A N 1
ATOM 919 C CA . SER A 1 116 ? 5.859 1.648 -9.155 1.00 89.06 116 SER A CA 1
ATOM 920 C C . SER A 1 116 ? 4.705 1.030 -8.377 1.00 89.06 116 SER A C 1
ATOM 922 O O . SER A 1 116 ? 4.758 0.861 -7.152 1.00 89.06 116 SER A O 1
ATOM 924 N N . LEU A 1 117 ? 3.648 0.726 -9.119 1.00 90.31 117 LEU A N 1
ATOM 925 C CA . LEU A 1 117 ? 2.466 0.022 -8.654 1.00 90.31 117 LEU A CA 1
ATOM 926 C C . LEU A 1 117 ? 2.158 -1.096 -9.644 1.00 90.31 117 LEU A C 1
ATOM 928 O O . LEU A 1 117 ? 1.810 -0.822 -10.791 1.00 90.31 117 LEU A O 1
ATOM 932 N N . ASP A 1 118 ? 2.213 -2.334 -9.180 1.00 89.25 118 ASP A N 1
ATOM 933 C CA . ASP A 1 118 ? 1.758 -3.480 -9.949 1.00 89.25 118 ASP A CA 1
ATOM 934 C C . ASP A 1 118 ? 0.368 -3.883 -9.481 1.00 89.25 118 ASP A C 1
ATOM 936 O O . ASP A 1 118 ? 0.145 -4.125 -8.296 1.00 89.25 118 ASP A O 1
ATOM 940 N N . SER A 1 119 ? -0.571 -3.987 -10.414 1.00 85.50 119 SER A N 1
ATOM 941 C CA . SER A 1 119 ? -1.840 -4.669 -10.164 1.00 85.50 119 SER A CA 1
ATOM 942 C C . SER A 1 119 ? -1.683 -6.159 -10.430 1.00 85.50 119 SER A C 1
ATOM 944 O O . SER A 1 119 ? -1.091 -6.580 -11.431 1.00 85.50 119 SER A O 1
ATOM 946 N N . VAL A 1 120 ? -2.203 -6.956 -9.510 1.00 83.81 120 VAL A N 1
ATOM 947 C CA . VAL A 1 120 ? -2.047 -8.398 -9.482 1.00 83.81 120 VAL A CA 1
ATOM 948 C C . VAL A 1 120 ? -3.407 -9.021 -9.238 1.00 83.81 120 VAL A C 1
ATOM 950 O O . VAL A 1 120 ? -4.077 -8.733 -8.249 1.00 83.81 120 VAL A O 1
ATOM 953 N N . LYS A 1 121 ? -3.811 -9.919 -10.129 1.00 79.00 121 LYS A N 1
ATOM 954 C CA . LYS A 1 121 ? -5.038 -10.679 -9.926 1.00 79.00 121 LYS A CA 1
ATOM 955 C C . LYS A 1 121 ? -4.734 -11.953 -9.165 1.00 79.00 121 LYS A C 1
ATOM 957 O O . LYS A 1 121 ? -3.832 -12.717 -9.529 1.00 79.00 121 LYS A O 1
ATOM 962 N N . ARG A 1 122 ? -5.506 -12.209 -8.112 1.00 68.31 122 ARG A N 1
ATOM 963 C CA . ARG A 1 122 ? -5.394 -13.452 -7.354 1.00 68.31 122 ARG A CA 1
ATOM 964 C C . ARG A 1 122 ? -5.972 -14.586 -8.202 1.00 68.31 122 ARG A C 1
ATOM 966 O O . ARG A 1 122 ? -7.178 -14.636 -8.439 1.00 68.31 122 ARG A O 1
ATOM 973 N N . LYS A 1 123 ? -5.121 -15.492 -8.702 1.00 58.31 123 LYS A N 1
ATOM 974 C CA . LYS A 1 123 ? -5.605 -16.741 -9.310 1.00 58.31 123 LYS A CA 1
ATOM 975 C C . LYS A 1 123 ? -6.324 -17.555 -8.232 1.00 58.31 123 LYS A C 1
ATOM 977 O O . LYS A 1 123 ? -5.693 -17.928 -7.243 1.00 58.31 123 LYS A O 1
ATOM 982 N N . GLN A 1 124 ? -7.622 -17.777 -8.436 1.00 52.31 124 GLN A N 1
ATOM 983 C CA . GLN A 1 124 ? -8.408 -18.793 -7.732 1.00 52.31 124 GLN A CA 1
ATOM 984 C C . GLN A 1 124 ? -7.990 -20.194 -8.180 1.00 52.31 124 GLN A C 1
ATOM 986 O O . GLN A 1 124 ? -7.653 -20.351 -9.380 1.00 52.31 124 GLN A O 1
#

Radius of gyration: 20.09 Å; chains: 1; bounding box: 30×66×36 Å

Foldseek 3Di:
DPPVVVVVVVVVVVVVVVPPPVPPQPWDFPDKDFDLVVVLVVLVVLLVPFQKAWDDWDQDPPQGIWTWIDGPDWKIKIWGWNYDQDDPVVCVVPDDRSVVRSVSSVSVSVDPTTGMMTIITGDD

pLDDT: mean 75.67, std 17.07, range [36.53, 91.44]